Protein AF-A0A942FYB3-F1 (afdb_monomer_lite)

Sequence (85 aa):
MKRSATTLVASLVLVAIAGPAAAQVVGKIEDQIRWRQSAYHTMAWSMARIKANVEGTYNREQVVEAANVIQAIANSKMGALYQPG

Secondary structure (DSSP, 8-state):
-HHHHHHHHHHHHHHHHHGGGG----S-HHHHHHHHHHHHHHHHHHHHHHHHHHHSS--HHHHHHHHHHHHHHHTS-GGGG----

Structure (mmCIF, N/CA/C/O backbone):
data_AF-A0A942FYB3-F1
#
_entry.id   AF-A0A942FYB3-F1
#
loop_
_atom_site.group_PDB
_atom_site.id
_atom_site.type_symbol
_atom_site.label_atom_id
_atom_site.label_alt_id
_atom_site.label_comp_id
_atom_site.label_asym_id
_atom_site.label_entity_id
_atom_site.label_seq_id
_atom_site.pdbx_PDB_ins_code
_atom_site.Cartn_x
_atom_site.Cartn_y
_atom_site.Cartn_z
_atom_site.occupancy
_atom_site.B_iso_or_equiv
_atom_site.auth_seq_id
_atom_site.auth_comp_id
_atom_site.auth_asym_id
_atom_site.auth_atom_id
_atom_site.pdbx_PDB_model_num
ATOM 1 N N . MET A 1 1 ? 10.423 -35.832 -47.591 1.00 56.03 1 MET A N 1
ATOM 2 C CA . MET A 1 1 ? 11.066 -34.500 -47.472 1.00 56.03 1 MET A CA 1
ATOM 3 C C . MET A 1 1 ? 10.063 -33.345 -47.384 1.00 56.03 1 MET A C 1
ATOM 5 O O . MET A 1 1 ? 10.197 -32.538 -46.480 1.00 56.03 1 MET A O 1
ATOM 9 N N . LYS A 1 2 ? 9.033 -33.270 -48.247 1.00 54.38 2 LYS A N 1
ATOM 10 C CA . LYS A 1 2 ? 8.082 -32.133 -48.273 1.00 54.38 2 LYS A CA 1
ATOM 11 C C . LYS A 1 2 ? 7.260 -31.946 -46.982 1.00 54.38 2 LYS A C 1
ATOM 13 O O . LYS A 1 2 ? 7.121 -30.825 -46.525 1.00 54.38 2 LYS A O 1
ATOM 18 N N . ARG A 1 3 ? 6.786 -33.035 -46.353 1.00 57.09 3 ARG A N 1
ATOM 19 C CA . ARG A 1 3 ? 5.997 -32.973 -45.103 1.00 57.09 3 ARG A CA 1
ATOM 20 C C . ARG A 1 3 ? 6.809 -32.472 -43.903 1.00 57.09 3 ARG A C 1
ATOM 22 O O . ARG A 1 3 ? 6.339 -31.594 -43.198 1.00 57.09 3 ARG A O 1
ATOM 29 N N . SER A 1 4 ? 8.043 -32.952 -43.732 1.00 59.06 4 SER A N 1
ATOM 30 C CA . SER A 1 4 ? 8.937 -32.504 -42.651 1.00 59.06 4 SER A CA 1
ATOM 31 C C . SER A 1 4 ? 9.327 -31.031 -42.775 1.00 59.06 4 SER A C 1
ATOM 33 O O . SER A 1 4 ? 9.419 -30.351 -41.762 1.00 59.06 4 SER A O 1
ATOM 35 N N . ALA A 1 5 ? 9.506 -30.524 -44.001 1.00 69.06 5 ALA A N 1
ATOM 36 C CA . ALA A 1 5 ? 9.788 -29.109 -44.236 1.00 69.06 5 ALA A CA 1
ATOM 37 C C . ALA A 1 5 ? 8.601 -28.214 -43.835 1.00 69.06 5 ALA A C 1
ATOM 39 O O . ALA A 1 5 ? 8.796 -27.191 -43.187 1.00 69.06 5 ALA A O 1
ATOM 40 N N . THR A 1 6 ? 7.365 -28.626 -44.143 1.00 72.12 6 THR A N 1
ATOM 41 C CA . THR A 1 6 ? 6.155 -27.894 -43.734 1.00 72.12 6 THR A CA 1
ATOM 42 C C . THR A 1 6 ? 5.982 -27.869 -42.214 1.00 72.12 6 THR A C 1
ATOM 44 O O . THR A 1 6 ? 5.636 -26.829 -41.661 1.00 72.12 6 THR A O 1
ATOM 47 N N . THR A 1 7 ? 6.267 -28.978 -41.522 1.00 73.56 7 THR A N 1
ATOM 48 C CA . THR A 1 7 ? 6.193 -29.032 -40.053 1.00 73.56 7 THR A CA 1
ATOM 49 C C . THR A 1 7 ? 7.247 -28.141 -39.395 1.00 73.56 7 THR A C 1
ATOM 51 O O . THR A 1 7 ? 6.933 -27.472 -38.418 1.00 73.56 7 THR A O 1
ATOM 54 N N . LEU A 1 8 ? 8.463 -28.080 -39.956 1.00 78.38 8 LEU A N 1
ATOM 55 C CA . LEU A 1 8 ? 9.551 -27.237 -39.445 1.00 78.38 8 LEU A CA 1
ATOM 56 C C . LEU A 1 8 ? 9.259 -25.738 -39.597 1.00 78.38 8 LEU A C 1
ATOM 58 O O . LEU A 1 8 ? 9.559 -24.945 -38.710 1.00 78.38 8 LEU A O 1
ATOM 62 N N . VAL A 1 9 ? 8.662 -25.346 -40.723 1.00 80.00 9 VAL A N 1
ATOM 63 C CA . VAL A 1 9 ? 8.257 -23.954 -40.963 1.00 80.00 9 VAL A CA 1
ATOM 64 C C . VAL A 1 9 ? 7.112 -23.563 -40.027 1.00 80.00 9 VAL A C 1
ATOM 66 O O . VAL A 1 9 ? 7.143 -22.482 -39.446 1.00 80.00 9 VAL A O 1
ATOM 69 N N . ALA A 1 10 ? 6.137 -24.451 -39.815 1.00 77.56 10 ALA A N 1
ATOM 70 C CA . ALA A 1 10 ? 5.031 -24.199 -38.893 1.00 77.56 10 ALA A CA 1
ATOM 71 C C . ALA A 1 10 ? 5.502 -24.037 -37.435 1.00 77.56 10 ALA A C 1
ATOM 73 O O . ALA A 1 10 ? 5.020 -23.148 -36.732 1.00 77.56 10 ALA A O 1
ATOM 74 N N . SER A 1 11 ? 6.472 -24.840 -36.983 1.00 75.19 11 SER A N 1
ATOM 75 C CA . SER A 1 11 ? 7.042 -24.704 -35.637 1.00 75.19 11 SER A CA 1
ATOM 76 C C . SER A 1 11 ? 7.897 -23.442 -35.477 1.00 75.19 11 SER A C 1
ATOM 78 O O . SER A 1 11 ? 7.816 -22.792 -34.438 1.00 75.19 11 SER A O 1
ATOM 80 N N . LEU A 1 12 ? 8.644 -23.029 -36.506 1.00 76.44 12 LEU A N 1
ATOM 81 C CA . LEU A 1 12 ? 9.377 -21.754 -36.515 1.00 76.44 12 LEU A CA 1
ATOM 82 C C . LEU A 1 12 ? 8.447 -20.535 -36.437 1.00 76.44 12 LEU A C 1
ATOM 84 O O . LEU A 1 12 ? 8.736 -19.590 -35.704 1.00 76.44 12 LEU A O 1
ATOM 88 N N . VAL A 1 13 ? 7.311 -20.572 -37.138 1.00 77.62 13 VAL A N 1
ATOM 89 C CA . VAL A 1 13 ? 6.296 -19.507 -37.074 1.00 77.62 13 VAL A CA 1
ATOM 90 C C . VAL A 1 13 ? 5.668 -19.428 -35.679 1.00 77.62 13 VAL A C 1
ATOM 92 O O . VAL A 1 13 ? 5.525 -18.335 -35.141 1.00 77.62 13 VAL A O 1
ATOM 95 N N . LEU A 1 14 ? 5.365 -20.565 -35.045 1.00 71.12 14 LEU A N 1
ATOM 96 C CA . LEU A 1 14 ? 4.830 -20.590 -33.676 1.00 71.12 14 LEU A CA 1
ATOM 97 C C . LEU A 1 14 ? 5.815 -20.018 -32.642 1.00 71.12 14 LEU A C 1
ATOM 99 O O . LEU A 1 14 ? 5.398 -19.286 -31.745 1.00 71.12 14 LEU A O 1
ATOM 103 N N . VAL A 1 15 ? 7.116 -20.283 -32.789 1.00 71.62 15 VAL A N 1
ATOM 104 C CA . VAL A 1 15 ? 8.158 -19.700 -31.922 1.00 71.62 15 VAL A CA 1
ATOM 105 C C . VAL A 1 15 ? 8.305 -18.192 -32.157 1.00 71.62 15 VAL A C 1
ATOM 107 O O . VAL A 1 15 ? 8.449 -17.437 -31.196 1.00 71.62 15 VAL A O 1
ATOM 110 N N . ALA A 1 16 ? 8.198 -17.727 -33.405 1.00 66.69 16 ALA A N 1
ATOM 111 C CA . ALA A 1 16 ? 8.263 -16.301 -33.733 1.00 66.69 16 ALA A CA 1
ATOM 112 C C . ALA A 1 16 ? 7.078 -15.498 -33.159 1.00 66.69 16 ALA A C 1
ATOM 114 O O . ALA A 1 16 ? 7.256 -14.351 -32.753 1.00 66.69 16 ALA A O 1
ATOM 115 N N . ILE A 1 17 ? 5.886 -16.102 -33.068 1.00 64.81 17 ILE A N 1
ATOM 116 C CA . ILE A 1 17 ? 4.695 -15.463 -32.481 1.00 64.81 17 ILE A CA 1
ATOM 117 C C . ILE A 1 17 ? 4.748 -15.480 -30.941 1.00 64.81 17 ILE A C 1
ATOM 119 O O . ILE A 1 17 ? 4.215 -14.577 -30.300 1.00 64.81 17 ILE A O 1
ATOM 123 N N . ALA A 1 18 ? 5.426 -16.459 -30.331 1.00 61.44 18 ALA A N 1
ATOM 124 C CA . ALA A 1 18 ? 5.616 -16.529 -28.878 1.00 61.44 18 ALA A CA 1
ATOM 125 C C . ALA A 1 18 ? 6.697 -15.561 -28.343 1.00 61.44 18 ALA A C 1
ATOM 127 O O . ALA A 1 18 ? 6.701 -15.235 -27.155 1.00 61.44 18 ALA A O 1
ATOM 128 N N . GLY A 1 19 ? 7.590 -15.076 -29.214 1.00 57.62 19 GLY A N 1
ATOM 129 C CA . GLY A 1 19 ? 8.721 -14.206 -28.873 1.00 57.62 19 GLY A CA 1
ATOM 130 C C . GLY A 1 19 ? 8.408 -12.915 -28.091 1.00 57.62 19 GLY A C 1
ATOM 131 O O . GLY A 1 19 ? 9.201 -12.574 -27.214 1.00 57.62 19 GLY A O 1
ATOM 132 N N . PRO A 1 20 ? 7.285 -12.195 -28.307 1.00 55.50 20 PRO A N 1
ATOM 133 C CA . PRO A 1 20 ? 7.024 -10.951 -27.581 1.00 55.50 20 PRO A CA 1
ATOM 134 C C . PRO A 1 20 ? 6.339 -11.141 -26.217 1.00 55.50 20 PRO A C 1
ATOM 136 O O . PRO A 1 20 ? 6.228 -10.177 -25.463 1.00 55.50 20 PRO A O 1
ATOM 139 N N . ALA A 1 21 ? 5.897 -12.350 -25.851 1.00 52.44 21 ALA A N 1
ATOM 140 C CA . ALA A 1 21 ? 5.244 -12.577 -24.555 1.00 52.44 21 ALA A CA 1
ATOM 141 C C . ALA A 1 21 ? 6.218 -12.488 -23.359 1.00 52.44 21 ALA A C 1
ATOM 143 O O . ALA A 1 21 ? 5.783 -12.355 -22.217 1.00 52.44 21 ALA A O 1
ATOM 144 N N . ALA A 1 22 ? 7.531 -12.537 -23.607 1.00 53.38 22 ALA A N 1
ATOM 145 C CA . ALA A 1 22 ? 8.561 -12.580 -22.568 1.00 53.38 22 ALA A CA 1
ATOM 146 C C . ALA A 1 22 ? 9.073 -11.202 -22.097 1.00 53.38 22 ALA A C 1
ATOM 148 O O . ALA A 1 22 ? 9.918 -11.152 -21.208 1.00 53.38 22 ALA A O 1
ATOM 149 N N . ALA A 1 23 ? 8.587 -10.085 -22.650 1.00 53.78 23 ALA A N 1
ATOM 150 C CA . ALA A 1 23 ? 9.115 -8.758 -22.320 1.00 53.78 23 ALA A CA 1
ATOM 151 C C . ALA A 1 23 ? 8.026 -7.676 -22.247 1.00 53.78 23 ALA A C 1
ATOM 153 O O . ALA A 1 23 ? 8.115 -6.638 -22.902 1.00 53.78 23 ALA A O 1
ATOM 154 N N . GLN A 1 24 ? 7.001 -7.867 -21.410 1.00 57.16 24 GLN A N 1
ATOM 155 C CA . GLN A 1 24 ? 6.280 -6.707 -20.877 1.00 57.16 24 GLN A CA 1
ATOM 156 C C . GLN A 1 24 ? 7.186 -6.012 -19.858 1.00 57.16 24 GLN A C 1
ATOM 158 O O . GLN A 1 24 ? 7.121 -6.266 -18.658 1.00 57.16 24 GLN A O 1
ATOM 163 N N . VAL A 1 25 ? 8.077 -5.157 -20.359 1.00 64.75 25 VAL A N 1
ATOM 164 C CA . VAL A 1 25 ? 8.895 -4.285 -19.518 1.00 64.75 25 VAL A CA 1
ATOM 165 C C . VAL A 1 25 ? 7.949 -3.313 -18.812 1.00 64.75 25 VAL A C 1
ATOM 167 O O . VAL A 1 25 ? 7.263 -2.511 -19.449 1.00 64.75 25 VAL A O 1
ATOM 170 N N . VAL A 1 26 ? 7.863 -3.428 -17.486 1.00 70.38 26 VAL A N 1
ATOM 171 C CA . VAL A 1 26 ? 7.007 -2.584 -16.646 1.00 70.38 26 VAL A CA 1
ATOM 172 C C . VAL A 1 26 ? 7.632 -1.193 -16.552 1.00 70.38 26 VAL A C 1
ATOM 174 O O . VAL A 1 26 ? 8.425 -0.932 -15.659 1.00 70.38 26 VAL A O 1
ATOM 177 N N . GLY A 1 27 ? 7.294 -0.301 -17.486 1.00 81.44 27 GLY A N 1
ATOM 178 C CA . GLY A 1 27 ? 7.797 1.080 -17.505 1.00 81.44 27 GLY A CA 1
ATOM 179 C C . GLY A 1 27 ? 9.328 1.197 -17.583 1.00 81.44 27 GLY A C 1
ATOM 180 O O . GLY A 1 27 ? 10.044 0.215 -17.776 1.00 81.44 27 GLY A O 1
ATOM 181 N N . LYS A 1 28 ? 9.850 2.420 -17.439 1.00 90.19 28 LYS A N 1
ATOM 182 C CA . LYS A 1 28 ? 11.300 2.654 -17.309 1.00 90.19 28 LYS A CA 1
ATOM 183 C C . LYS A 1 28 ? 11.793 2.223 -15.925 1.00 90.19 28 LYS A C 1
ATOM 185 O O . LYS A 1 28 ? 10.993 2.130 -14.996 1.00 90.19 28 LYS A O 1
ATOM 190 N N . ILE A 1 29 ? 13.100 2.007 -15.758 1.00 90.75 29 ILE A N 1
ATOM 191 C CA . ILE A 1 29 ? 13.673 1.636 -14.452 1.00 90.75 29 ILE A CA 1
ATOM 192 C C . ILE A 1 29 ? 13.307 2.684 -13.398 1.00 90.75 29 ILE A C 1
ATOM 194 O O . ILE A 1 29 ? 12.789 2.324 -12.346 1.00 90.75 29 ILE A O 1
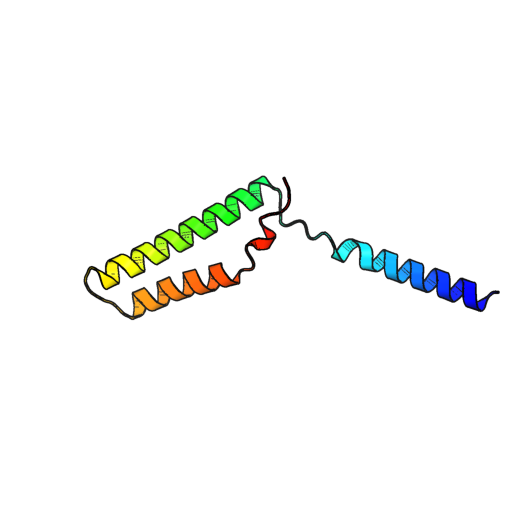ATOM 198 N N . GLU A 1 30 ? 13.476 3.974 -13.693 1.00 92.50 30 GLU A N 1
ATOM 199 C CA . GLU A 1 30 ? 13.154 5.073 -12.776 1.00 92.50 30 GLU A CA 1
ATOM 200 C C . GLU A 1 30 ? 11.681 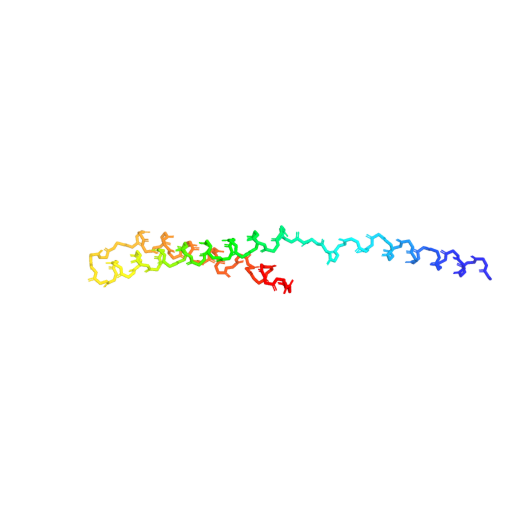5.050 -12.345 1.00 92.50 30 GLU A C 1
ATOM 202 O O . GLU A 1 30 ? 11.368 5.299 -11.178 1.00 92.50 30 GLU A O 1
ATOM 207 N N . ASP A 1 31 ? 10.778 4.689 -13.262 1.00 94.25 31 ASP A N 1
ATOM 208 C CA . ASP A 1 31 ? 9.360 4.517 -12.956 1.00 94.25 31 ASP A CA 1
ATOM 209 C C . ASP A 1 31 ? 9.132 3.335 -12.014 1.00 94.25 31 ASP A C 1
ATOM 211 O O . ASP A 1 31 ? 8.415 3.481 -11.025 1.00 94.25 31 ASP A O 1
ATOM 215 N N . GLN A 1 32 ? 9.795 2.199 -12.245 1.00 94.56 32 GLN A N 1
ATOM 216 C CA . GLN A 1 32 ? 9.719 1.044 -11.348 1.00 94.56 32 GLN A CA 1
ATOM 217 C C . GLN A 1 32 ? 10.192 1.393 -9.933 1.00 94.56 32 GLN A C 1
ATOM 219 O O . GLN A 1 32 ? 9.525 1.026 -8.961 1.00 94.56 32 GLN A O 1
ATOM 224 N N . ILE A 1 33 ? 11.303 2.135 -9.805 1.00 95.25 33 ILE A N 1
ATOM 225 C CA . ILE A 1 33 ? 11.815 2.613 -8.509 1.00 95.25 33 ILE A CA 1
ATOM 226 C C . ILE A 1 33 ? 10.782 3.512 -7.828 1.00 95.25 33 ILE A C 1
ATOM 228 O O . ILE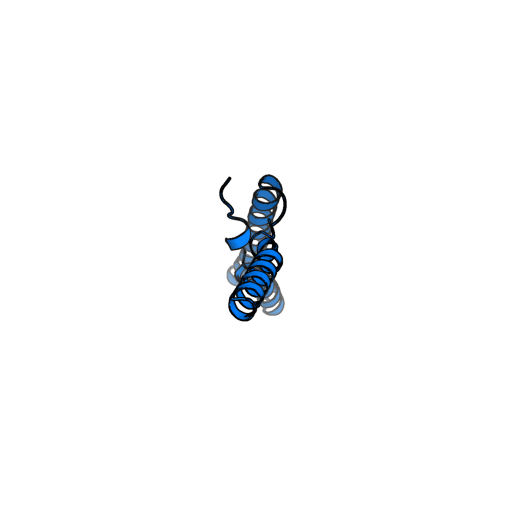 A 1 33 ? 10.443 3.303 -6.659 1.00 95.25 33 ILE A O 1
ATOM 232 N N . ARG A 1 34 ? 10.250 4.489 -8.563 1.00 96.31 34 ARG A N 1
ATOM 233 C CA . ARG A 1 34 ? 9.255 5.425 -8.044 1.00 96.31 34 ARG A CA 1
ATOM 234 C C . ARG A 1 34 ? 7.985 4.705 -7.589 1.00 96.31 34 ARG A C 1
ATOM 236 O O . ARG A 1 34 ? 7.470 4.998 -6.512 1.00 96.31 34 ARG A O 1
ATOM 243 N N . TRP A 1 35 ? 7.492 3.744 -8.368 1.00 96.69 35 TRP A N 1
ATOM 244 C CA . TRP A 1 35 ? 6.279 2.992 -8.047 1.00 96.69 35 TRP A CA 1
ATOM 245 C C . TRP A 1 35 ? 6.456 2.095 -6.825 1.00 96.69 35 TRP A C 1
ATOM 247 O O . TRP A 1 35 ? 5.597 2.115 -5.943 1.00 96.69 35 TRP A O 1
ATOM 257 N N . ARG A 1 36 ? 7.577 1.364 -6.709 1.00 97.12 36 ARG A N 1
ATOM 258 C CA . ARG A 1 36 ? 7.812 0.529 -5.519 1.00 97.12 36 ARG A CA 1
ATOM 259 C C . ARG A 1 36 ? 7.962 1.379 -4.259 1.00 97.12 36 ARG A C 1
ATOM 261 O O . ARG A 1 36 ? 7.367 1.048 -3.240 1.00 97.12 36 ARG A O 1
ATOM 268 N N . GLN A 1 37 ? 8.671 2.508 -4.335 1.00 98.06 37 GLN A N 1
ATOM 269 C CA . GLN A 1 37 ? 8.781 3.453 -3.218 1.00 98.06 37 GLN A CA 1
ATOM 270 C C . GLN A 1 37 ? 7.414 4.011 -2.815 1.00 98.06 37 GLN A C 1
ATOM 272 O O . GLN A 1 37 ? 7.069 3.990 -1.635 1.00 98.06 37 GLN A O 1
ATOM 277 N N . SER A 1 38 ? 6.610 4.452 -3.787 1.00 98.19 38 SER A N 1
ATOM 278 C CA . SER A 1 38 ? 5.256 4.951 -3.533 1.00 98.19 38 SER A CA 1
ATOM 279 C C . SER A 1 38 ? 4.384 3.899 -2.843 1.00 98.19 38 SER A C 1
ATOM 281 O O . SER A 1 38 ? 3.755 4.211 -1.836 1.00 98.19 38 SER A O 1
ATOM 283 N N . ALA A 1 39 ? 4.412 2.650 -3.311 1.00 98.19 39 ALA A N 1
ATOM 284 C CA . ALA A 1 39 ? 3.663 1.556 -2.703 1.00 98.19 39 ALA A CA 1
ATOM 285 C C . ALA A 1 39 ? 4.087 1.286 -1.245 1.00 98.19 39 ALA A C 1
ATOM 287 O O . ALA A 1 39 ? 3.227 1.131 -0.375 1.00 98.19 39 ALA A O 1
ATOM 288 N N . TYR A 1 40 ? 5.392 1.305 -0.942 1.00 98.62 40 TYR A N 1
ATOM 289 C CA . TYR A 1 40 ? 5.870 1.193 0.441 1.00 98.62 40 TYR A CA 1
ATOM 290 C C . TYR A 1 40 ? 5.432 2.370 1.313 1.00 98.62 40 TYR A C 1
ATOM 292 O O . TYR A 1 40 ? 5.009 2.149 2.447 1.00 98.62 40 TYR A O 1
ATOM 300 N N . HIS A 1 41 ? 5.469 3.601 0.799 1.00 98.69 41 HIS A N 1
ATOM 301 C CA . HIS A 1 41 ? 4.972 4.766 1.535 1.00 98.69 41 HIS A CA 1
ATOM 302 C C . HIS A 1 41 ? 3.471 4.659 1.837 1.00 98.69 41 HIS A C 1
ATOM 304 O O . HIS A 1 41 ? 3.052 4.939 2.961 1.00 98.69 41 HIS A O 1
ATOM 310 N N . THR A 1 42 ? 2.663 4.189 0.884 1.00 98.62 42 THR A N 1
ATOM 311 C CA . THR A 1 42 ? 1.223 3.973 1.092 1.00 98.62 42 THR A CA 1
ATOM 312 C C . THR A 1 42 ? 0.948 2.874 2.125 1.00 98.62 42 THR A C 1
ATOM 314 O O . THR A 1 42 ? 0.082 3.048 2.990 1.00 98.62 42 THR A O 1
ATOM 317 N N . MET A 1 43 ? 1.705 1.770 2.098 1.00 98.62 43 MET A N 1
ATOM 318 C CA . MET A 1 43 ? 1.617 0.737 3.139 1.00 98.62 43 MET A CA 1
ATOM 319 C C . MET A 1 43 ? 2.041 1.276 4.508 1.00 98.62 43 MET A C 1
ATOM 321 O O . MET A 1 43 ? 1.349 1.029 5.490 1.0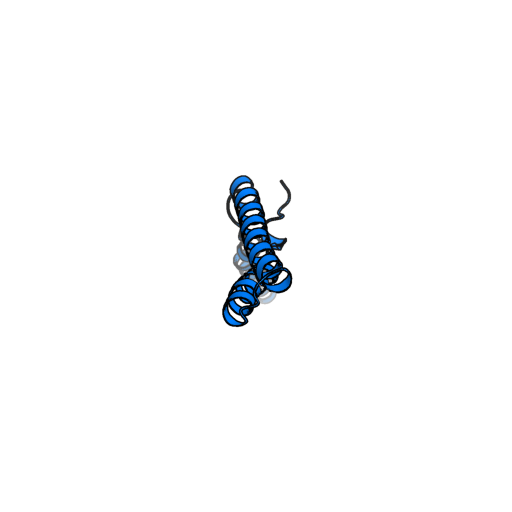0 98.62 43 MET A O 1
ATOM 325 N N . ALA A 1 44 ? 3.124 2.055 4.584 1.00 98.75 44 ALA A N 1
ATOM 326 C CA . ALA A 1 44 ? 3.600 2.647 5.833 1.00 98.75 44 ALA A CA 1
ATOM 327 C C . ALA A 1 44 ? 2.566 3.601 6.455 1.00 98.75 44 ALA A C 1
ATOM 329 O O . ALA A 1 44 ? 2.314 3.538 7.658 1.00 98.75 44 ALA A O 1
ATOM 330 N N . TRP A 1 45 ? 1.912 4.435 5.641 1.00 98.56 45 TRP A N 1
ATOM 331 C CA . TRP A 1 45 ? 0.821 5.297 6.103 1.00 98.56 45 TRP A CA 1
ATOM 332 C C . TRP A 1 45 ? -0.373 4.487 6.630 1.00 98.56 45 TRP A C 1
ATOM 334 O O . TRP A 1 45 ? -0.901 4.782 7.703 1.00 98.56 45 TRP A O 1
ATOM 344 N N . SER A 1 46 ? -0.755 3.420 5.926 1.00 98.69 46 SER A N 1
ATOM 345 C CA . SER A 1 46 ? -1.831 2.519 6.362 1.00 98.69 46 SER A CA 1
ATOM 346 C C . SER A 1 46 ? -1.481 1.812 7.678 1.00 98.69 46 SER A C 1
ATOM 348 O O . SER A 1 46 ? -2.295 1.768 8.598 1.00 98.69 46 SER A O 1
ATOM 350 N N . MET A 1 47 ? -0.237 1.350 7.827 1.00 98.75 47 MET A N 1
ATOM 351 C CA . MET A 1 47 ? 0.270 0.777 9.078 1.00 98.75 47 MET A CA 1
ATOM 352 C C . MET A 1 47 ? 0.238 1.787 10.230 1.00 98.75 47 MET A C 1
ATOM 354 O O . MET A 1 47 ? -0.151 1.429 11.340 1.00 98.75 47 MET A O 1
ATOM 358 N N . ALA A 1 48 ? 0.588 3.054 9.984 1.00 98.62 48 ALA A N 1
ATOM 359 C CA . ALA A 1 48 ? 0.514 4.105 10.998 1.00 98.62 48 ALA A CA 1
ATOM 360 C C . ALA A 1 48 ? -0.930 4.359 11.468 1.00 98.62 48 ALA A C 1
ATOM 362 O O . ALA A 1 48 ? -1.157 4.524 12.665 1.00 98.62 48 ALA A O 1
ATOM 363 N N . ARG A 1 49 ? -1.916 4.317 10.558 1.00 98.44 49 ARG A N 1
ATOM 364 C CA . ARG A 1 49 ? -3.347 4.410 10.909 1.00 98.44 49 ARG A CA 1
ATOM 365 C C . ARG A 1 49 ? -3.798 3.255 11.808 1.00 98.44 49 ARG A C 1
ATOM 367 O O . ARG A 1 49 ? -4.519 3.488 12.777 1.00 98.44 49 ARG A O 1
ATOM 374 N N . ILE A 1 50 ? -3.362 2.027 11.511 1.00 98.69 50 ILE A N 1
ATOM 375 C CA . ILE A 1 50 ? -3.644 0.853 12.355 1.00 98.69 50 ILE A CA 1
ATOM 376 C C . ILE A 1 50 ? -2.989 1.028 13.725 1.00 98.69 50 ILE A C 1
ATOM 378 O O . ILE A 1 50 ? -3.655 0.851 14.743 1.00 98.69 50 ILE A O 1
ATOM 382 N N . LYS A 1 51 ? -1.713 1.431 13.756 1.00 98.50 51 LYS A N 1
ATOM 383 C CA . LYS A 1 51 ? -0.970 1.683 14.994 1.00 98.50 51 LYS A CA 1
ATOM 384 C C . LYS A 1 51 ? -1.684 2.706 15.886 1.00 98.50 51 LYS A C 1
ATOM 386 O O . LYS A 1 51 ? -1.926 2.431 17.054 1.00 98.50 51 LYS A O 1
ATOM 391 N N . ALA A 1 52 ? -2.103 3.836 15.318 1.00 98.50 52 ALA A N 1
ATOM 392 C CA . ALA A 1 52 ? -2.842 4.866 16.047 1.00 98.50 52 ALA A CA 1
ATOM 393 C C . ALA A 1 52 ? -4.175 4.355 16.627 1.00 98.50 52 ALA A C 1
ATOM 395 O O . ALA A 1 52 ? -4.578 4.783 17.704 1.00 98.50 52 ALA A O 1
ATOM 396 N N . ASN A 1 53 ? -4.845 3.419 15.945 1.00 98.50 53 ASN A N 1
ATOM 397 C CA . ASN A 1 53 ? -6.073 2.796 16.445 1.00 98.50 53 ASN A CA 1
ATOM 398 C C . ASN A 1 53 ? -5.818 1.830 17.611 1.00 98.50 53 ASN A C 1
ATOM 400 O O . ASN A 1 53 ? -6.629 1.778 18.530 1.00 98.50 53 ASN A O 1
ATOM 404 N N . VAL A 1 54 ? -4.724 1.060 17.585 1.00 97.19 54 VAL A N 1
ATOM 405 C CA . VAL A 1 54 ? -4.410 0.097 18.660 1.00 97.19 54 VAL A CA 1
ATOM 406 C C . VAL A 1 54 ? -3.761 0.749 19.881 1.00 97.19 54 VAL A C 1
ATOM 408 O O . VAL A 1 54 ? -3.919 0.243 20.986 1.00 97.19 54 VAL A O 1
ATOM 411 N N . GLU A 1 55 ? -3.050 1.864 19.697 1.00 98.00 55 GLU A N 1
ATOM 412 C CA . GLU A 1 55 ? -2.460 2.648 20.795 1.00 98.00 55 GLU A CA 1
ATOM 413 C C . GLU A 1 55 ? -3.424 3.707 21.354 1.00 98.00 55 GLU A C 1
ATOM 415 O O . GLU A 1 55 ? -3.209 4.219 22.451 1.00 98.00 55 GLU A O 1
ATOM 420 N N . GLY A 1 56 ? -4.469 4.055 20.600 1.00 96.44 56 GLY A N 1
ATOM 421 C CA . GLY A 1 56 ? -5.422 5.107 20.933 1.00 96.44 56 GLY A CA 1
ATOM 422 C C . GLY A 1 56 ? -6.853 4.598 21.079 1.00 96.44 56 GLY A C 1
ATOM 423 O O . GLY A 1 56 ? -7.123 3.561 21.680 1.00 96.44 56 GLY A O 1
ATOM 424 N N . THR A 1 57 ? -7.801 5.370 20.542 1.00 97.19 57 THR A N 1
ATOM 425 C CA . THR A 1 57 ? -9.209 4.957 20.505 1.00 97.19 57 THR A CA 1
ATOM 426 C C . THR A 1 57 ? -9.443 4.062 19.301 1.00 97.19 57 THR A C 1
ATOM 428 O O . THR A 1 57 ? -9.335 4.503 18.158 1.00 97.19 57 THR A O 1
ATOM 431 N N . TYR A 1 58 ? -9.792 2.811 19.572 1.00 97.94 58 TYR A N 1
ATOM 432 C CA . TYR A 1 58 ? -10.005 1.819 18.535 1.00 97.94 58 TYR A CA 1
ATOM 433 C C . TYR A 1 58 ? -11.283 2.084 17.729 1.00 97.94 58 TYR A C 1
ATOM 435 O O . TYR A 1 58 ? -12.378 2.190 18.284 1.00 97.94 58 TYR A O 1
ATOM 443 N N . ASN A 1 59 ? -11.146 2.102 16.404 1.00 98.25 59 ASN A N 1
ATOM 444 C CA . ASN A 1 59 ? -12.239 2.064 15.445 1.00 98.25 59 ASN A CA 1
ATOM 445 C C . ASN A 1 59 ? -12.016 0.907 14.457 1.00 98.25 59 ASN A C 1
ATOM 447 O O . ASN A 1 59 ? -11.037 0.871 13.707 1.00 98.25 59 ASN A O 1
ATOM 451 N N . ARG A 1 60 ? -12.947 -0.052 14.444 1.00 98.06 60 ARG A N 1
ATOM 452 C CA . ARG A 1 60 ? -12.825 -1.273 13.640 1.00 98.06 60 ARG A CA 1
ATOM 453 C C . ARG A 1 60 ? -12.803 -0.973 12.146 1.00 98.06 60 ARG A C 1
ATOM 455 O O . ARG A 1 60 ? -12.003 -1.554 11.416 1.00 98.06 60 ARG A O 1
ATOM 462 N N . GLU A 1 61 ? -13.681 -0.091 11.693 1.00 98.50 61 GLU A N 1
ATOM 463 C CA . GLU A 1 61 ? -13.874 0.233 10.284 1.00 98.50 61 GLU A CA 1
ATOM 464 C C . GLU A 1 61 ? -12.605 0.865 9.698 1.00 98.50 61 GLU A C 1
ATOM 466 O O . GLU A 1 61 ? -12.156 0.463 8.625 1.00 98.50 61 GLU A O 1
ATOM 471 N N . GLN A 1 62 ? -11.959 1.765 10.446 1.00 98.25 62 GLN A N 1
ATOM 472 C CA . GLN A 1 62 ? -10.688 2.380 10.053 1.00 98.25 62 GLN A CA 1
ATOM 473 C C . GLN A 1 62 ? -9.542 1.367 9.972 1.00 98.25 62 GLN A C 1
ATOM 475 O O . GLN A 1 62 ? -8.709 1.451 9.065 1.00 98.25 62 GLN A O 1
ATOM 480 N N . VAL A 1 63 ? -9.491 0.409 10.904 1.00 98.56 63 VAL A N 1
ATOM 481 C CA . VAL A 1 63 ? -8.483 -0.660 10.875 1.00 98.56 63 VAL A CA 1
ATOM 482 C C . VAL A 1 63 ? -8.692 -1.562 9.663 1.00 98.56 63 VAL A C 1
ATOM 484 O O . VAL A 1 63 ? -7.725 -1.869 8.969 1.00 98.56 63 VAL A O 1
ATOM 487 N N . VAL A 1 64 ? -9.937 -1.951 9.370 1.00 98.69 64 VAL A N 1
ATOM 488 C CA . VAL A 1 64 ? -10.261 -2.788 8.204 1.00 98.69 64 VAL A CA 1
ATOM 489 C C . VAL A 1 64 ? -9.915 -2.072 6.897 1.00 98.69 64 VAL A C 1
ATOM 491 O O . VAL A 1 64 ? -9.309 -2.679 6.018 1.00 98.69 64 VAL A O 1
ATOM 494 N N . GLU A 1 65 ? -10.234 -0.784 6.769 1.00 98.50 65 GLU A N 1
ATOM 495 C CA . GLU A 1 65 ? -9.893 0.008 5.583 1.00 98.50 65 GLU A CA 1
ATOM 496 C C . GLU A 1 65 ? -8.373 0.044 5.344 1.00 98.50 65 GLU A C 1
ATOM 498 O O . GLU A 1 65 ? -7.905 -0.2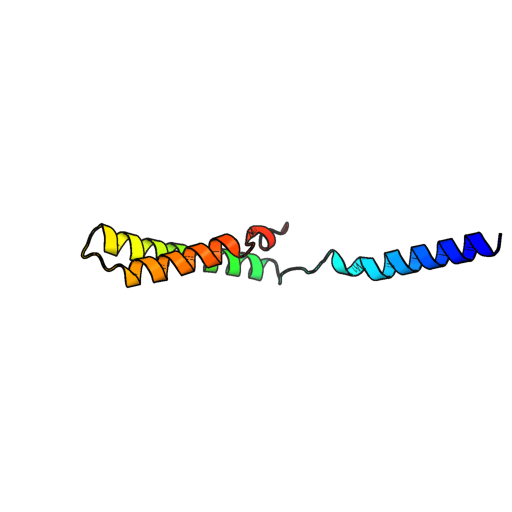90 4.254 1.00 98.50 65 GLU A O 1
ATOM 503 N N . ALA A 1 66 ? -7.591 0.377 6.376 1.00 98.69 66 ALA A N 1
ATOM 504 C CA . ALA A 1 66 ? -6.134 0.417 6.282 1.00 98.69 66 ALA A CA 1
ATOM 505 C C . ALA A 1 66 ? -5.524 -0.974 6.016 1.00 98.69 66 ALA A C 1
ATOM 507 O O . ALA A 1 66 ? -4.587 -1.102 5.223 1.00 98.69 66 ALA A O 1
ATOM 508 N N . ALA A 1 67 ? -6.075 -2.027 6.626 1.00 98.75 67 ALA A N 1
ATOM 509 C CA . ALA A 1 67 ? -5.642 -3.403 6.395 1.00 98.75 67 ALA A CA 1
ATOM 510 C C . ALA A 1 67 ? -5.905 -3.855 4.950 1.00 98.75 67 ALA A C 1
ATOM 512 O O . ALA A 1 67 ? -5.048 -4.500 4.347 1.00 98.75 67 ALA A O 1
ATOM 513 N N . ASN A 1 68 ? -7.039 -3.464 4.360 1.00 98.81 68 ASN A N 1
ATOM 514 C CA . ASN A 1 68 ? -7.360 -3.777 2.967 1.00 98.81 68 ASN A CA 1
ATOM 515 C C . ASN A 1 68 ? -6.370 -3.129 1.986 1.00 98.81 68 ASN A C 1
ATOM 517 O O . ASN A 1 68 ? -5.983 -3.767 1.005 1.00 98.81 68 ASN A O 1
ATOM 521 N N . VAL A 1 69 ? -5.906 -1.903 2.263 1.00 98.69 69 VAL A N 1
ATOM 522 C CA . VAL A 1 69 ? -4.858 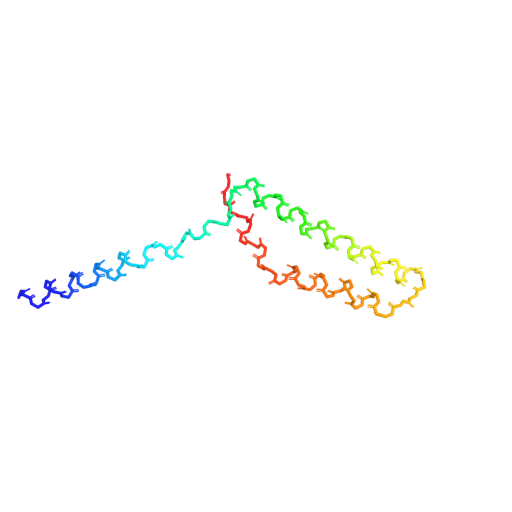-1.246 1.459 1.00 98.69 69 VAL A CA 1
ATOM 523 C C . VAL A 1 69 ? -3.559 -2.051 1.499 1.00 98.69 69 VAL A C 1
ATOM 525 O O . VAL A 1 69 ? -2.979 -2.341 0.452 1.00 98.69 69 VAL A O 1
ATOM 528 N N . ILE A 1 70 ? -3.124 -2.464 2.693 1.00 98.69 70 ILE A N 1
ATOM 529 C CA . ILE A 1 70 ? -1.920 -3.291 2.857 1.00 98.69 70 ILE A CA 1
ATOM 530 C C . ILE A 1 70 ? -2.085 -4.618 2.115 1.00 98.69 70 ILE A C 1
ATOM 532 O O . ILE A 1 70 ? -1.193 -5.014 1.368 1.00 98.69 70 ILE A O 1
ATOM 536 N N . GLN A 1 71 ? -3.236 -5.275 2.264 1.00 98.75 71 GLN A N 1
ATOM 537 C CA . GLN A 1 71 ? -3.521 -6.547 1.610 1.00 98.75 71 GLN A CA 1
ATOM 538 C C . GLN A 1 71 ? -3.460 -6.440 0.081 1.00 98.75 71 GLN A C 1
ATOM 540 O O . GLN A 1 71 ? -2.884 -7.315 -0.572 1.00 98.75 71 GLN A O 1
ATOM 545 N N . ALA A 1 72 ? -4.042 -5.380 -0.487 1.00 98.62 72 ALA A N 1
ATOM 546 C CA . ALA A 1 72 ? -4.042 -5.140 -1.925 1.00 98.62 72 ALA A CA 1
ATOM 547 C C . ALA A 1 72 ? -2.621 -4.910 -2.456 1.00 98.62 72 ALA A C 1
ATOM 549 O O . ALA A 1 72 ? -2.226 -5.533 -3.443 1.00 98.62 72 ALA A O 1
ATOM 550 N N . ILE A 1 73 ? -1.829 -4.070 -1.779 1.00 98.19 73 ILE A N 1
ATOM 551 C CA . ILE A 1 73 ? -0.451 -3.784 -2.195 1.00 98.19 73 ILE A CA 1
ATOM 552 C C . ILE A 1 73 ? 0.435 -5.025 -2.027 1.00 98.19 73 ILE A C 1
ATOM 554 O O . ILE A 1 73 ? 1.170 -5.368 -2.953 1.00 98.19 73 ILE A O 1
ATOM 558 N N . ALA A 1 74 ? 0.317 -5.756 -0.916 1.00 98.19 74 ALA A N 1
ATOM 559 C CA . ALA A 1 74 ? 1.073 -6.988 -0.683 1.00 98.19 74 ALA A CA 1
ATOM 560 C C . ALA A 1 74 ? 0.821 -8.052 -1.772 1.00 98.19 74 ALA A C 1
ATOM 562 O O . ALA A 1 74 ? 1.748 -8.746 -2.185 1.00 98.19 74 ALA A O 1
ATOM 563 N N . ASN A 1 75 ? -0.406 -8.129 -2.302 1.00 97.94 75 ASN A N 1
ATOM 564 C CA . ASN A 1 75 ? -0.776 -9.053 -3.382 1.00 97.94 75 ASN A CA 1
ATOM 565 C C . ASN A 1 75 ? -0.604 -8.478 -4.800 1.00 97.94 75 ASN A C 1
ATOM 567 O O . ASN A 1 75 ? -0.907 -9.161 -5.779 1.00 97.94 75 ASN A O 1
ATOM 571 N N . SER A 1 76 ? -0.101 -7.250 -4.952 1.00 96.00 76 SER A N 1
ATOM 572 C CA . SER A 1 76 ? -0.020 -6.561 -6.253 1.00 96.00 76 SER A CA 1
ATOM 573 C C . SER A 1 76 ? 1.106 -7.052 -7.173 1.00 96.00 76 SER A C 1
ATOM 575 O O . SER A 1 76 ? 1.324 -6.485 -8.241 1.00 96.00 76 SER A O 1
ATOM 577 N N . LYS A 1 77 ? 1.827 -8.115 -6.787 1.00 94.75 77 LYS A N 1
ATOM 578 C CA . LYS A 1 77 ? 2.982 -8.660 -7.523 1.00 94.75 77 LYS A CA 1
ATOM 579 C C . LYS A 1 77 ? 4.107 -7.629 -7.715 1.00 94.75 77 LYS A C 1
ATOM 581 O O . LYS A 1 77 ? 4.752 -7.595 -8.763 1.00 94.75 77 LYS A O 1
ATOM 586 N N . MET A 1 78 ? 4.400 -6.840 -6.674 1.00 95.25 78 MET A N 1
ATOM 587 C CA . MET A 1 78 ? 5.465 -5.817 -6.679 1.00 95.25 78 MET A CA 1
ATOM 588 C C . MET A 1 78 ? 6.850 -6.337 -7.096 1.00 95.25 78 MET A C 1
ATOM 590 O O . MET A 1 78 ? 7.682 -5.539 -7.512 1.00 95.25 78 MET A O 1
ATOM 594 N N . GLY A 1 79 ? 7.102 -7.650 -7.039 1.00 93.56 79 GLY A N 1
ATOM 595 C CA . GLY A 1 79 ? 8.335 -8.261 -7.549 1.00 93.56 79 GLY A CA 1
ATOM 596 C C . GLY A 1 79 ? 8.631 -7.928 -9.018 1.00 93.56 79 GLY A C 1
ATOM 597 O O . GLY A 1 79 ? 9.794 -7.840 -9.397 1.00 93.56 79 GLY A O 1
ATOM 598 N N . ALA A 1 80 ? 7.607 -7.642 -9.829 1.00 92.12 80 ALA A N 1
ATOM 599 C CA . ALA A 1 80 ? 7.793 -7.208 -11.214 1.00 92.12 80 ALA A CA 1
ATOM 600 C C . ALA A 1 80 ? 8.545 -5.865 -11.345 1.00 92.12 80 ALA A C 1
ATOM 602 O O . ALA A 1 80 ? 9.157 -5.624 -12.382 1.00 92.12 80 ALA A O 1
ATOM 603 N N . LEU A 1 81 ? 8.545 -5.026 -10.298 1.00 93.56 81 LEU A N 1
ATOM 604 C CA . LEU A 1 81 ? 9.212 -3.713 -10.236 1.00 93.56 81 LEU A CA 1
ATOM 605 C C . LEU A 1 81 ? 10.706 -3.790 -9.860 1.00 93.56 81 LEU A C 1
ATOM 607 O O . LEU A 1 81 ? 11.339 -2.764 -9.591 1.00 93.56 81 LEU A O 1
ATOM 611 N N . TYR A 1 82 ? 11.256 -5.000 -9.765 1.00 93.62 82 TYR A N 1
ATOM 612 C CA . TYR A 1 82 ? 12.657 -5.267 -9.432 1.00 93.62 82 TYR A CA 1
ATOM 613 C C . TYR A 1 82 ? 13.377 -5.896 -10.620 1.00 93.62 82 TYR A C 1
ATOM 615 O O . TYR A 1 82 ? 14.102 -6.880 -10.472 1.00 93.62 82 TYR A O 1
ATOM 623 N N . GLN A 1 83 ? 13.155 -5.346 -11.815 1.00 89.06 83 GLN A N 1
ATOM 624 C CA . GLN A 1 83 ? 13.981 -5.724 -12.952 1.00 89.06 83 GLN A CA 1
ATOM 625 C C . GLN A 1 83 ? 15.436 -5.304 -12.695 1.00 89.06 83 GLN A C 1
ATOM 627 O O . GLN A 1 83 ? 15.663 -4.289 -12.025 1.00 89.06 83 GLN A O 1
ATOM 632 N N . PRO A 1 84 ? 16.416 -6.070 -13.205 1.00 87.25 84 PRO A N 1
ATOM 633 C CA . PRO A 1 84 ? 17.806 -5.637 -13.218 1.00 87.25 84 PRO A CA 1
ATOM 634 C C . PRO A 1 84 ? 17.922 -4.237 -13.830 1.00 87.25 84 PRO A C 1
ATOM 636 O O . PRO A 1 84 ? 17.277 -3.947 -14.841 1.00 87.25 84 PRO A O 1
ATOM 639 N N . GLY A 1 85 ? 18.719 -3.386 -13.189 1.00 69.06 85 GLY A N 1
ATOM 640 C CA . GLY A 1 85 ? 19.021 -2.028 -13.626 1.00 69.06 85 GLY A CA 1
ATOM 641 C C . GLY A 1 85 ? 20.515 -1.809 -13.687 1.00 69.06 85 GLY A C 1
ATOM 642 O O . GLY A 1 85 ? 21.195 -2.282 -12.748 1.00 69.06 85 GLY A O 1
#

Radius of gyration: 23.33 Å; chains: 1; bounding box: 33×40×69 Å

pLDDT: mean 86.78, std 15.43, range [52.44, 98.81]

Foldseek 3Di:
DVVVVVVVVVVVVVVVVCVVVPDPQPDDLVVLVVVLVVLVVLLVVLVVQLVCQVVHPHDPVSNVVSVVSNVCSVPVPNVSSPDDD